Protein AF-A0A4Q6INS8-F1 (afdb_monomer_lite)

Radius of gyration: 12.55 Å; chains: 1; bounding box: 30×23×34 Å

pLDDT: mean 80.61, std 11.15, range [45.59, 93.19]

Foldseek 3Di:
DQLCVPAVQFPDWDWDDDVQKIWIWTQGPPRDIHGQKMWGHPPDQFWTQIFGQDPVVRDTHQDAFPVRHRIGHPRSSSVVRCVVPVVVVVD

Sequence (91 aa):
MRAKAAWPQLAGLRVRHRGQYAYVDGELAYGQSVKLMRLRYHGTASRWGFALHDPASDRYQDALLPTGSGSGTPEDALDTACHLHLTAFDS

Secondary structure (DSSP, 8-state):
--HHHH-TTEEEEEEEEETTEEEEEEEEGGG-EEEEEEEEE-S-TT-EEEEEEETTTTEEEE---TTS-SEE-HHHHHHHHHHHHHHHTT-

Structure (mmCIF, N/CA/C/O backbone):
data_AF-A0A4Q6INS8-F1
#
_entry.id   AF-A0A4Q6INS8-F1
#
loop_
_atom_site.group_PDB
_atom_site.id
_atom_site.type_symbol
_atom_site.label_atom_id
_atom_site.label_alt_id
_atom_site.label_comp_id
_atom_site.label_asym_id
_atom_site.label_entity_id
_atom_site.label_seq_id
_atom_site.pdbx_PDB_ins_code
_atom_site.Cartn_x
_atom_site.Cartn_y
_atom_site.Cartn_z
_atom_site.occupancy
_atom_site.B_iso_or_equiv
_atom_site.auth_seq_id
_atom_site.auth_comp_id
_atom_site.auth_asym_id
_atom_site.auth_atom_id
_atom_site.pdbx_PDB_model_num
ATOM 1 N N . MET A 1 1 ? 12.250 -5.799 7.369 1.00 47.91 1 MET A N 1
ATOM 2 C CA . MET A 1 1 ? 11.653 -6.385 8.597 1.00 47.91 1 MET A CA 1
ATOM 3 C C . MET A 1 1 ? 10.500 -7.275 8.123 1.00 47.91 1 MET A C 1
ATOM 5 O O . MET A 1 1 ? 9.998 -7.036 7.040 1.00 47.91 1 MET A O 1
ATOM 9 N N . ARG A 1 2 ? 10.094 -8.363 8.793 1.00 52.81 2 ARG A N 1
ATOM 10 C CA . ARG A 1 2 ? 8.902 -9.108 8.316 1.00 52.81 2 ARG A CA 1
ATOM 11 C C . ARG A 1 2 ? 7.654 -8.385 8.819 1.00 52.81 2 ARG A C 1
ATOM 13 O O . ARG A 1 2 ? 7.441 -8.374 10.027 1.00 52.81 2 ARG A O 1
ATOM 20 N N . ALA A 1 3 ? 6.834 -7.840 7.917 1.00 52.47 3 ALA A N 1
ATOM 21 C CA . ALA A 1 3 ? 5.652 -7.021 8.226 1.00 52.47 3 ALA A CA 1
ATOM 22 C C . ALA A 1 3 ? 4.748 -7.573 9.351 1.00 52.47 3 ALA A C 1
ATOM 24 O O . ALA A 1 3 ? 4.269 -6.813 10.184 1.00 52.47 3 ALA A O 1
ATOM 25 N N . LYS A 1 4 ? 4.573 -8.899 9.449 1.00 49.22 4 LYS A N 1
ATOM 26 C CA . LYS A 1 4 ? 3.755 -9.528 10.505 1.00 49.22 4 LYS A CA 1
ATOM 27 C C . LYS A 1 4 ? 4.328 -9.372 11.925 1.00 49.22 4 LYS A C 1
ATOM 29 O O . LYS A 1 4 ? 3.573 -9.382 12.885 1.00 49.22 4 LYS A O 1
ATOM 34 N N . ALA A 1 5 ? 5.649 -9.264 12.075 1.00 55.28 5 ALA A N 1
ATOM 35 C CA . ALA A 1 5 ? 6.297 -9.130 13.383 1.00 55.28 5 ALA A CA 1
ATOM 36 C C . ALA A 1 5 ? 6.341 -7.677 13.887 1.00 55.28 5 ALA A C 1
ATOM 38 O O . ALA A 1 5 ? 6.528 -7.463 15.079 1.00 55.28 5 ALA A O 1
ATOM 39 N N . ALA A 1 6 ? 6.189 -6.696 12.992 1.00 65.06 6 ALA A N 1
ATOM 40 C CA . ALA 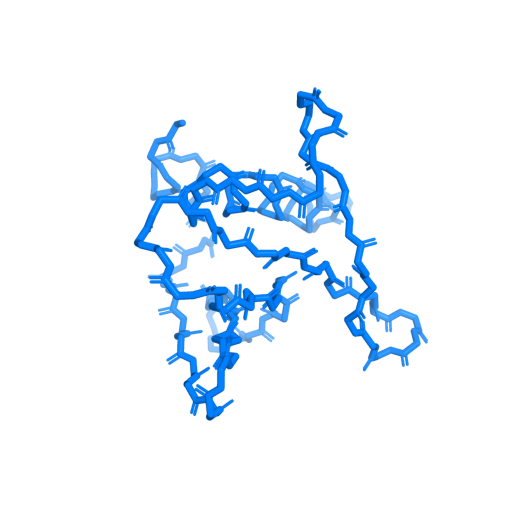A 1 6 ? 6.293 -5.277 13.325 1.00 65.06 6 ALA A CA 1
ATOM 41 C C . ALA A 1 6 ? 4.938 -4.621 13.652 1.00 65.06 6 ALA A C 1
ATOM 43 O O . ALA A 1 6 ? 4.923 -3.607 14.338 1.00 65.06 6 ALA A O 1
ATOM 44 N N . TRP A 1 7 ? 3.813 -5.196 13.199 1.00 71.94 7 TRP A N 1
ATOM 45 C CA . TRP A 1 7 ? 2.500 -4.536 13.241 1.00 71.94 7 TRP A CA 1
ATOM 46 C C . TRP A 1 7 ? 1.409 -5.447 13.832 1.00 71.94 7 TRP A C 1
ATOM 48 O O . TRP A 1 7 ? 0.686 -6.101 13.078 1.00 71.94 7 TRP A O 1
ATOM 58 N N . PRO A 1 8 ? 1.268 -5.527 15.170 1.00 71.81 8 PRO A N 1
ATOM 59 C CA . PRO A 1 8 ? 0.283 -6.399 15.821 1.00 71.81 8 PRO A CA 1
ATOM 60 C C . PRO A 1 8 ? -1.179 -6.059 15.482 1.00 71.81 8 PRO A C 1
ATOM 62 O O . PRO A 1 8 ? -2.040 -6.932 15.554 1.00 71.81 8 PRO A O 1
ATOM 65 N N . GLN A 1 9 ? -1.464 -4.819 15.079 1.00 75.44 9 GLN A N 1
ATOM 66 C CA . GLN A 1 9 ? -2.787 -4.368 14.637 1.00 75.44 9 GLN A CA 1
ATOM 67 C C . GLN A 1 9 ? -3.173 -4.863 13.233 1.00 75.44 9 GLN A C 1
ATOM 69 O O . GLN A 1 9 ? -4.349 -4.810 12.868 1.00 75.44 9 GLN A O 1
ATOM 74 N N . LEU A 1 10 ? -2.205 -5.339 12.442 1.00 80.94 10 LEU A N 1
ATOM 75 C CA . LEU A 1 10 ? -2.424 -5.821 11.084 1.00 80.94 10 LEU A CA 1
ATOM 76 C C . LEU A 1 10 ? -2.787 -7.314 11.115 1.00 80.94 10 LEU A C 1
ATOM 78 O O . LEU A 1 10 ? -1.923 -8.185 11.223 1.00 80.94 10 LEU A O 1
ATOM 82 N N . ALA A 1 11 ? -4.079 -7.613 10.998 1.00 83.25 11 ALA A N 1
ATOM 83 C CA . ALA A 1 11 ? -4.600 -8.978 10.953 1.00 83.25 11 ALA A CA 1
ATOM 84 C C . ALA A 1 11 ? -4.242 -9.697 9.640 1.00 83.25 11 ALA A C 1
ATOM 86 O O . ALA A 1 11 ? -4.075 -10.920 9.621 1.00 83.25 11 ALA A O 1
ATOM 87 N N . GLY A 1 12 ? -4.088 -8.944 8.549 1.00 84.19 12 GLY A N 1
ATOM 88 C CA . GLY A 1 12 ? -3.781 -9.490 7.234 1.00 84.19 12 GLY A CA 1
ATOM 89 C C . GLY A 1 12 ? -3.486 -8.423 6.185 1.00 84.19 12 GLY A C 1
ATOM 90 O O . GLY A 1 12 ? -3.565 -7.221 6.436 1.00 84.19 12 GLY A O 1
ATOM 91 N N . LEU A 1 13 ? -3.138 -8.884 4.986 1.00 87.00 13 LEU A N 1
ATOM 92 C CA . LEU A 1 13 ? -2.977 -8.045 3.804 1.00 87.00 13 LEU A CA 1
ATOM 93 C C . LEU A 1 13 ? -3.902 -8.557 2.712 1.00 87.00 13 LEU A C 1
ATOM 95 O O . LEU A 1 13 ? -3.883 -9.741 2.372 1.00 87.00 13 LEU A O 1
ATOM 99 N N . ARG A 1 14 ? -4.665 -7.643 2.121 1.00 89.31 14 ARG A N 1
ATOM 100 C CA . ARG A 1 14 ? -5.499 -7.911 0.958 1.00 89.31 14 ARG A CA 1
ATOM 101 C C . ARG A 1 14 ? -4.836 -7.318 -0.271 1.00 89.31 14 ARG A C 1
ATOM 103 O O . ARG A 1 14 ? -4.700 -6.103 -0.388 1.00 89.31 14 ARG A O 1
ATOM 110 N N . VAL A 1 15 ? -4.455 -8.183 -1.205 1.00 90.31 15 VAL A N 1
ATOM 111 C CA . VAL A 1 15 ? -3.839 -7.771 -2.470 1.00 90.31 15 VAL A CA 1
ATOM 112 C C . VAL A 1 15 ? -4.836 -7.949 -3.610 1.00 90.31 15 VAL A C 1
ATOM 114 O O . VAL A 1 15 ? -5.358 -9.040 -3.829 1.00 90.31 15 VAL A O 1
ATOM 117 N N . ARG A 1 16 ? -5.114 -6.870 -4.347 1.00 92.19 16 ARG A N 1
ATOM 118 C CA . ARG A 1 16 ? -6.006 -6.870 -5.515 1.00 92.19 16 ARG A CA 1
ATOM 119 C C . ARG A 1 16 ? -5.216 -6.562 -6.777 1.00 92.19 16 ARG A C 1
ATOM 121 O O . ARG A 1 16 ? -4.560 -5.529 -6.861 1.00 92.19 16 ARG A O 1
ATOM 128 N N . HIS A 1 17 ? -5.318 -7.423 -7.781 1.00 89.62 17 HIS A N 1
ATOM 129 C CA . HIS A 1 17 ? -4.603 -7.260 -9.046 1.00 89.62 17 HIS A CA 1
ATOM 130 C C . HIS A 1 17 ? -5.509 -6.638 -10.112 1.00 89.62 17 HIS A C 1
ATOM 132 O O . HIS A 1 17 ? -6.647 -7.066 -10.300 1.00 89.62 17 HIS A O 1
ATOM 138 N N . ARG A 1 18 ? -5.002 -5.633 -10.833 1.00 90.19 18 ARG A N 1
ATOM 139 C CA . ARG A 1 18 ? -5.680 -5.005 -11.975 1.00 90.19 18 ARG A CA 1
ATOM 140 C C . ARG A 1 18 ? -4.662 -4.639 -13.053 1.00 90.19 18 ARG A C 1
ATOM 142 O O . ARG A 1 18 ? -3.998 -3.605 -12.978 1.00 90.19 18 ARG A O 1
ATOM 149 N N . GLY A 1 19 ? -4.560 -5.483 -14.078 1.00 88.94 19 GLY A N 1
ATOM 150 C CA . GLY A 1 19 ? -3.571 -5.319 -15.145 1.00 88.94 19 GLY A CA 1
ATOM 151 C C . GLY A 1 19 ? -2.148 -5.314 -14.582 1.00 88.94 19 GLY A C 1
ATOM 152 O O . GLY A 1 19 ? -1.774 -6.216 -13.842 1.00 88.94 19 GLY A O 1
ATOM 153 N N . GLN A 1 20 ? -1.378 -4.268 -14.887 1.00 88.81 20 GLN A N 1
ATOM 154 C CA . GLN A 1 20 ? -0.007 -4.091 -14.384 1.00 88.81 20 GLN A CA 1
ATOM 155 C C . GLN A 1 20 ? 0.072 -3.615 -12.922 1.00 88.81 20 GLN A C 1
ATOM 157 O O . GLN A 1 20 ? 1.163 -3.320 -12.446 1.00 88.81 20 GLN A O 1
ATOM 162 N N . TYR A 1 21 ? -1.053 -3.479 -12.217 1.00 90.12 21 TYR A N 1
ATOM 163 C CA . TYR A 1 21 ? -1.086 -2.930 -10.863 1.00 90.12 21 TYR A CA 1
ATOM 164 C C . TYR A 1 21 ? -1.517 -3.967 -9.828 1.00 90.12 21 TYR A C 1
ATOM 166 O O . TYR A 1 21 ? -2.440 -4.747 -10.063 1.00 90.12 21 TYR A O 1
ATOM 174 N N . ALA A 1 22 ? -0.886 -3.915 -8.658 1.00 91.44 22 ALA A N 1
ATOM 175 C CA . ALA A 1 22 ? -1.309 -4.604 -7.446 1.00 91.44 22 ALA A CA 1
ATOM 176 C C . ALA A 1 22 ? -1.627 -3.560 -6.369 1.00 91.44 22 ALA A C 1
ATOM 178 O O . ALA A 1 22 ? -0.794 -2.725 -6.037 1.00 91.44 22 ALA A O 1
ATOM 179 N N . TYR A 1 23 ? -2.844 -3.585 -5.843 1.00 92.19 23 TYR A N 1
ATOM 180 C CA . TYR A 1 23 ? -3.307 -2.713 -4.768 1.00 92.19 23 TYR A CA 1
ATOM 181 C C . TYR A 1 23 ? -3.211 -3.482 -3.463 1.00 92.19 23 TYR A C 1
ATOM 183 O O . TYR A 1 23 ? -3.737 -4.591 -3.381 1.00 92.19 23 TYR A O 1
ATOM 191 N N . VAL A 1 24 ? -2.538 -2.908 -2.474 1.00 91.56 24 VAL A N 1
ATOM 192 C CA . VAL A 1 24 ? -2.321 -3.532 -1.173 1.00 91.56 24 VAL A CA 1
ATOM 193 C C . VAL A 1 24 ? -3.104 -2.748 -0.135 1.00 91.56 24 VAL A C 1
ATOM 195 O O . VAL A 1 24 ? -2.839 -1.566 0.102 1.00 91.56 24 VAL A O 1
ATOM 198 N N . ASP A 1 25 ? -4.053 -3.436 0.482 1.00 91.19 25 ASP A N 1
ATOM 199 C CA . ASP A 1 25 ? -4.862 -2.931 1.578 1.00 91.19 25 ASP A CA 1
ATOM 200 C C . ASP A 1 25 ? -4.481 -3.705 2.855 1.00 91.19 25 ASP A C 1
ATOM 202 O O . ASP A 1 25 ? -4.303 -4.926 2.827 1.00 91.19 25 ASP A O 1
ATOM 206 N N . GLY A 1 26 ? -4.323 -2.998 3.971 1.00 89.19 26 GLY A N 1
ATOM 207 C CA . GLY A 1 26 ? -4.098 -3.586 5.286 1.00 89.19 26 GLY A CA 1
ATOM 208 C C . GLY A 1 26 ? -5.418 -3.920 5.960 1.00 89.19 26 GLY A C 1
ATOM 209 O O . GLY A 1 26 ? -6.292 -3.062 6.055 1.00 89.19 26 GLY A O 1
ATOM 210 N N . GLU A 1 27 ? -5.573 -5.154 6.425 1.00 89.06 27 GLU A N 1
ATOM 211 C CA . GLU A 1 27 ? -6.730 -5.571 7.216 1.00 89.06 27 GLU A CA 1
ATOM 212 C C . GLU A 1 27 ? -6.410 -5.379 8.701 1.00 89.06 27 GLU A C 1
ATOM 214 O O . GLU A 1 27 ? -5.465 -5.972 9.223 1.00 89.06 27 GLU A O 1
ATOM 219 N N . LEU A 1 28 ? -7.186 -4.530 9.370 1.00 84.38 28 LEU A N 1
ATOM 220 C CA . LEU A 1 28 ? -7.096 -4.262 10.801 1.00 84.38 28 LEU A CA 1
ATOM 221 C C . LEU A 1 28 ? -8.091 -5.133 11.580 1.00 84.38 28 LEU A C 1
ATOM 223 O O . LEU A 1 28 ? -8.962 -5.804 11.012 1.00 84.38 28 LEU A O 1
ATOM 227 N N . ALA A 1 29 ? -7.987 -5.095 12.909 1.00 79.12 29 ALA A N 1
ATOM 228 C CA . ALA A 1 29 ? -8.996 -5.677 13.785 1.00 79.12 29 ALA A CA 1
ATOM 229 C C . ALA A 1 29 ? -10.406 -5.130 13.468 1.00 79.12 29 ALA A C 1
ATOM 231 O O . ALA A 1 29 ? -10.573 -4.016 12.971 1.00 79.12 29 ALA A O 1
ATOM 232 N N . TYR A 1 30 ? -11.433 -5.929 13.771 1.00 74.44 30 TYR A N 1
ATOM 233 C CA . TYR A 1 30 ? -12.848 -5.571 13.579 1.00 74.44 30 TYR A CA 1
ATOM 234 C C . TYR A 1 30 ? -13.284 -5.365 12.116 1.00 74.44 30 TYR A C 1
ATOM 236 O O . TYR A 1 30 ? -14.311 -4.744 11.854 1.00 74.44 30 TYR A O 1
ATOM 244 N N . GLY A 1 31 ? -12.536 -5.916 11.154 1.00 73.62 31 GLY A N 1
ATOM 245 C CA . GLY A 1 31 ? -12.927 -5.934 9.740 1.00 73.62 31 GLY A CA 1
ATOM 246 C C . GLY A 1 31 ? -12.709 -4.612 9.003 1.00 73.62 31 GLY A C 1
ATOM 247 O O . GLY A 1 31 ? -13.182 -4.459 7.877 1.00 73.62 31 GLY A O 1
ATOM 248 N N . GLN A 1 32 ? -11.993 -3.663 9.609 1.00 83.94 32 GLN A N 1
ATOM 249 C CA . GLN A 1 32 ? -11.594 -2.431 8.938 1.00 83.94 32 GLN A CA 1
ATOM 250 C C . GLN A 1 32 ? -10.455 -2.704 7.952 1.00 83.94 32 GLN A C 1
ATOM 252 O O . GLN A 1 32 ? -9.542 -3.478 8.233 1.00 83.94 32 GLN A O 1
ATOM 257 N N . SER A 1 33 ? -10.496 -2.051 6.791 1.00 86.25 33 SER A N 1
ATOM 258 C CA . SER A 1 33 ? -9.428 -2.124 5.792 1.00 86.25 33 SER A CA 1
ATOM 259 C C . SER A 1 33 ? -8.900 -0.735 5.473 1.00 86.25 33 SER A C 1
ATOM 261 O O . SER A 1 33 ? -9.684 0.149 5.122 1.00 86.25 33 SER A O 1
ATOM 263 N N . VAL A 1 34 ? -7.584 -0.565 5.531 1.00 87.75 34 VAL A N 1
ATOM 264 C CA . VAL A 1 34 ? -6.894 0.681 5.183 1.00 87.75 34 VAL A CA 1
ATOM 265 C C . VAL A 1 34 ? -6.145 0.506 3.868 1.00 87.75 34 VAL A C 1
ATOM 267 O O . VAL A 1 34 ? -5.452 -0.488 3.666 1.00 87.75 34 VAL A O 1
ATOM 270 N N . LYS A 1 35 ? -6.286 1.456 2.943 1.00 91.12 35 LYS A N 1
ATOM 271 C CA . LYS A 1 35 ? -5.500 1.458 1.702 1.00 91.12 35 LYS A CA 1
ATOM 272 C C . LYS A 1 35 ? -4.064 1.840 2.062 1.00 91.12 35 LYS A C 1
ATOM 274 O O . LYS A 1 35 ? -3.862 2.875 2.685 1.00 91.12 35 LYS A O 1
ATOM 279 N N . LEU A 1 36 ? -3.087 1.013 1.691 1.00 90.00 36 LEU A N 1
ATOM 280 C CA . LEU A 1 36 ? -1.678 1.258 2.026 1.00 90.00 36 LEU A CA 1
ATOM 281 C C . LEU A 1 36 ? -0.908 1.757 0.807 1.00 90.00 36 LEU A C 1
ATOM 283 O O . LEU A 1 36 ? -0.344 2.847 0.804 1.00 90.00 36 LEU A O 1
ATOM 287 N N . MET A 1 37 ? -0.880 0.958 -0.261 1.00 91.69 37 MET A N 1
ATOM 288 C CA . MET A 1 37 ? -0.096 1.297 -1.445 1.00 91.69 37 MET A CA 1
ATOM 289 C C . MET A 1 37 ? -0.634 0.649 -2.716 1.00 91.69 37 MET A C 1
ATOM 291 O O . MET A 1 37 ? -1.454 -0.270 -2.696 1.00 91.69 37 MET A O 1
ATOM 295 N N . ARG A 1 38 ? -0.092 1.099 -3.842 1.00 93.19 38 ARG A N 1
ATOM 296 C CA . ARG A 1 38 ? -0.225 0.470 -5.147 1.00 93.19 38 ARG A CA 1
ATOM 297 C C . ARG A 1 38 ? 1.162 0.179 -5.699 1.00 93.19 38 ARG A C 1
ATOM 299 O O . ARG A 1 38 ? 1.965 1.087 -5.883 1.00 93.19 38 ARG A O 1
ATOM 306 N N . LEU A 1 39 ? 1.394 -1.077 -6.041 1.00 90.69 39 LEU A N 1
ATOM 307 C CA . LEU A 1 39 ? 2.552 -1.543 -6.783 1.00 90.69 39 LEU A CA 1
ATOM 308 C C . LEU A 1 39 ? 2.242 -1.542 -8.283 1.00 90.69 39 LEU A C 1
ATOM 310 O O . LEU A 1 39 ? 1.135 -1.879 -8.709 1.00 90.69 39 LEU A O 1
ATOM 314 N N . ARG A 1 40 ? 3.234 -1.188 -9.093 1.00 89.69 40 ARG A N 1
ATOM 315 C CA . ARG A 1 40 ? 3.216 -1.254 -10.552 1.00 89.69 40 ARG A CA 1
ATOM 316 C C . ARG A 1 40 ? 4.274 -2.246 -11.011 1.00 89.69 40 ARG A C 1
ATOM 318 O O . ARG A 1 40 ? 5.460 -2.063 -10.748 1.00 89.69 40 ARG A O 1
ATOM 325 N N . TYR A 1 41 ? 3.843 -3.277 -11.720 1.00 83.81 41 TYR A N 1
ATOM 326 C CA . TYR A 1 41 ? 4.721 -4.249 -12.345 1.00 83.81 41 TYR A CA 1
ATOM 327 C C . TYR A 1 41 ? 5.348 -3.654 -13.609 1.00 83.81 41 TYR A C 1
ATOM 329 O O . TYR A 1 41 ? 4.634 -3.260 -14.529 1.00 83.81 41 TYR A O 1
ATOM 337 N N . HIS A 1 42 ? 6.681 -3.601 -13.662 1.00 79.50 42 HIS A N 1
ATOM 338 C CA . HIS A 1 42 ? 7.432 -3.085 -14.816 1.00 79.50 42 HIS A CA 1
ATOM 339 C C . HIS A 1 42 ? 8.034 -4.189 -15.705 1.00 79.50 42 HIS A C 1
ATOM 341 O O . HIS A 1 42 ? 8.827 -3.884 -16.589 1.00 79.50 42 HIS A O 1
ATOM 347 N N . GLY A 1 43 ? 7.674 -5.461 -15.493 1.00 71.81 43 GLY A N 1
ATOM 348 C CA . GLY A 1 43 ? 8.200 -6.593 -16.273 1.00 71.81 43 GLY A CA 1
ATOM 349 C C . GLY A 1 43 ? 9.316 -7.387 -15.587 1.00 71.81 43 GLY A C 1
ATOM 350 O O . GLY A 1 43 ? 9.724 -8.423 -16.103 1.00 71.81 43 GLY A O 1
ATOM 351 N N . THR A 1 44 ? 9.767 -6.964 -14.401 1.00 72.12 44 THR A N 1
ATOM 352 C CA . THR A 1 44 ? 10.773 -7.686 -13.606 1.00 72.12 44 THR A CA 1
ATOM 353 C C . THR A 1 44 ? 10.248 -7.944 -12.200 1.00 72.12 44 THR A C 1
ATOM 355 O O . THR A 1 44 ? 9.688 -7.051 -11.571 1.00 72.12 44 THR A O 1
ATOM 358 N N . ALA A 1 45 ? 10.454 -9.157 -11.678 1.00 69.38 45 ALA A N 1
ATOM 359 C CA . ALA A 1 45 ? 9.976 -9.549 -10.349 1.00 69.38 45 ALA A CA 1
ATOM 360 C C . ALA A 1 45 ? 10.598 -8.733 -9.197 1.00 69.38 45 ALA A C 1
ATOM 362 O O . ALA A 1 45 ? 9.978 -8.604 -8.147 1.00 69.38 45 ALA A O 1
ATOM 363 N N . SER A 1 46 ? 11.792 -8.163 -9.394 1.00 67.69 46 SER A N 1
ATOM 364 C CA . SER A 1 46 ? 12.562 -7.452 -8.363 1.00 67.69 46 SER A CA 1
ATOM 365 C C . SER A 1 46 ? 12.387 -5.932 -8.354 1.00 67.69 46 SER A C 1
ATOM 367 O O . SER A 1 46 ? 12.916 -5.273 -7.462 1.00 67.69 46 SER A O 1
ATOM 369 N N . ARG A 1 47 ? 11.690 -5.351 -9.340 1.00 74.06 47 ARG A N 1
ATOM 370 C CA . ARG A 1 47 ? 11.591 -3.894 -9.479 1.00 74.06 47 ARG A CA 1
ATOM 371 C C . ARG A 1 47 ? 10.165 -3.471 -9.790 1.00 74.06 47 ARG A C 1
ATOM 373 O O . ARG A 1 47 ? 9.720 -3.496 -10.937 1.00 74.06 47 ARG A O 1
ATOM 380 N N . TRP A 1 48 ? 9.470 -3.062 -8.740 1.00 80.06 48 TRP A N 1
ATOM 381 C CA . TRP A 1 48 ? 8.103 -2.570 -8.803 1.00 80.06 48 TRP A CA 1
ATOM 382 C C . TRP A 1 48 ? 8.105 -1.075 -8.531 1.00 80.06 48 TRP A C 1
ATOM 384 O O . TRP A 1 48 ? 8.761 -0.623 -7.595 1.00 80.06 48 TRP A O 1
ATOM 3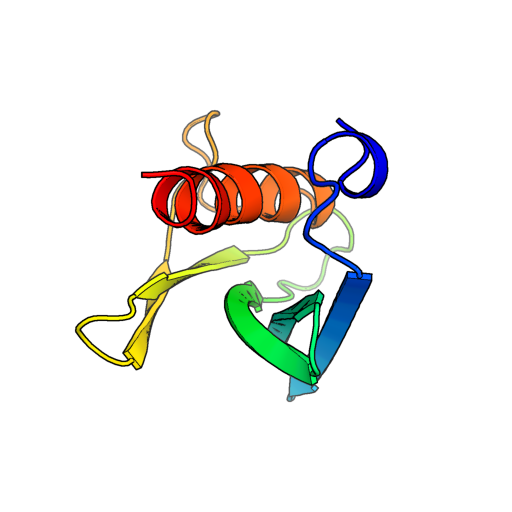94 N N . GLY A 1 49 ? 7.394 -0.308 -9.354 1.00 84.38 49 GLY A N 1
ATOM 395 C CA . GLY A 1 49 ? 7.082 1.080 -9.032 1.00 84.38 49 GLY A CA 1
ATOM 396 C C . GLY A 1 49 ? 6.074 1.086 -7.894 1.00 84.38 49 GLY A C 1
ATOM 397 O O . GLY A 1 49 ? 5.231 0.189 -7.830 1.00 84.38 49 GLY A O 1
ATOM 398 N N . PHE A 1 50 ? 6.145 2.053 -6.991 1.00 87.00 50 PHE A N 1
ATOM 399 C CA . PHE A 1 50 ? 5.248 2.070 -5.845 1.00 87.00 50 PHE A CA 1
ATOM 400 C C . PHE A 1 50 ? 4.669 3.461 -5.606 1.00 87.00 50 PHE A C 1
ATOM 402 O O . PHE A 1 50 ? 5.303 4.485 -5.854 1.00 87.00 50 PHE A O 1
ATOM 409 N N . ALA A 1 51 ? 3.426 3.466 -5.150 1.00 90.38 51 ALA A N 1
ATOM 410 C CA . ALA A 1 51 ? 2.675 4.663 -4.846 1.00 90.38 51 ALA A CA 1
ATOM 411 C C . ALA A 1 51 ? 1.952 4.475 -3.516 1.00 90.38 51 ALA A C 1
ATOM 413 O O . ALA A 1 51 ? 1.287 3.457 -3.325 1.00 90.38 51 ALA A O 1
ATOM 414 N N . LEU A 1 52 ? 2.071 5.440 -2.615 1.00 89.81 52 LEU A N 1
ATOM 415 C CA . LEU A 1 52 ? 1.386 5.441 -1.325 1.00 89.81 52 LEU A CA 1
ATOM 416 C C . LEU A 1 52 ? -0.030 5.978 -1.481 1.00 89.81 52 LEU A C 1
ATOM 418 O O . LEU A 1 52 ? -0.296 6.804 -2.356 1.00 89.81 52 LEU A O 1
ATOM 422 N N . HIS A 1 53 ? -0.950 5.487 -0.658 1.00 90.62 53 HIS A N 1
ATOM 423 C CA . HIS A 1 53 ? -2.287 6.063 -0.602 1.00 90.62 53 HIS A CA 1
ATOM 424 C C . HIS A 1 53 ? -2.246 7.404 0.139 1.00 90.62 53 HIS A C 1
ATOM 426 O O . HIS A 1 53 ? -1.604 7.529 1.172 1.00 90.62 53 HIS A O 1
ATOM 432 N N . ASP A 1 54 ? -2.930 8.410 -0.390 1.00 88.19 54 ASP A N 1
ATOM 433 C CA . ASP A 1 54 ? -3.192 9.668 0.297 1.00 88.19 54 ASP A CA 1
ATOM 434 C C . ASP A 1 54 ? -4.661 9.689 0.753 1.00 88.19 54 ASP A C 1
ATOM 436 O O . ASP A 1 54 ? -5.558 9.819 -0.092 1.00 88.19 54 ASP A O 1
ATOM 440 N N . PRO A 1 55 ? -4.927 9.586 2.069 1.00 84.06 55 PRO A N 1
ATOM 441 C CA . PRO A 1 55 ? -6.278 9.637 2.614 1.00 84.06 55 PRO A CA 1
ATOM 442 C C . PRO A 1 55 ? -7.022 10.944 2.327 1.00 84.06 55 PRO A C 1
ATOM 444 O O . PRO A 1 55 ? -8.247 10.921 2.243 1.00 84.06 55 PRO A O 1
ATOM 447 N N . ALA A 1 56 ? -6.317 12.069 2.155 1.00 86.19 56 ALA A N 1
ATOM 448 C CA . ALA A 1 56 ? -6.946 13.370 1.934 1.00 86.19 56 ALA A CA 1
ATOM 449 C C . ALA A 1 56 ? -7.521 13.508 0.517 1.00 86.19 56 ALA A C 1
ATOM 451 O O . ALA A 1 56 ? -8.576 14.113 0.331 1.00 86.19 56 ALA A 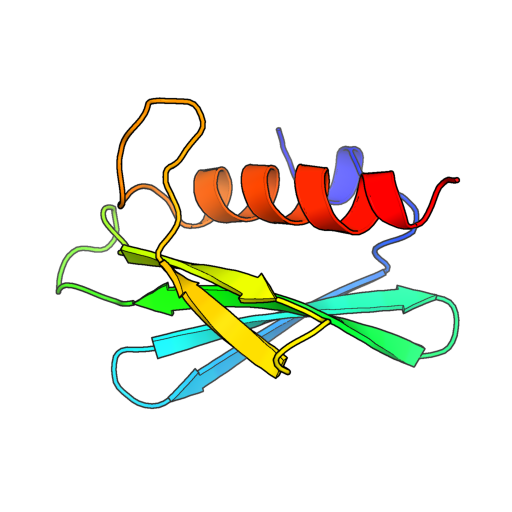O 1
ATOM 452 N N . SER A 1 57 ? -6.847 12.940 -0.488 1.00 88.75 57 SER A N 1
ATOM 453 C CA . SER A 1 57 ? -7.279 13.004 -1.893 1.00 88.75 57 SER A CA 1
ATOM 454 C C . SER A 1 57 ? -7.882 11.701 -2.435 1.00 88.75 57 SER A C 1
ATOM 456 O O . SER A 1 57 ? -8.347 11.678 -3.575 1.00 88.75 57 SER A O 1
ATOM 458 N N . ASP A 1 58 ? -7.868 10.627 -1.640 1.00 87.69 58 ASP A N 1
ATOM 459 C CA . ASP A 1 58 ? -8.201 9.244 -2.012 1.00 87.69 58 ASP A CA 1
ATOM 460 C C . ASP A 1 58 ? -7.469 8.742 -3.274 1.00 87.69 58 ASP A C 1
ATOM 462 O O . ASP A 1 58 ? -8.005 7.990 -4.095 1.00 87.69 58 ASP A O 1
ATOM 466 N N . ARG A 1 59 ? -6.216 9.172 -3.458 1.00 89.00 59 ARG A N 1
ATOM 467 C CA . ARG A 1 59 ? -5.384 8.828 -4.623 1.00 89.00 59 ARG A CA 1
ATOM 468 C C . ARG A 1 59 ? -4.129 8.078 -4.213 1.00 89.00 59 ARG A C 1
ATOM 470 O O . ARG A 1 59 ? -3.686 8.152 -3.078 1.00 89.00 59 ARG A O 1
ATOM 477 N N . TYR A 1 60 ? -3.544 7.362 -5.169 1.00 90.00 60 TYR A N 1
ATOM 478 C CA . TYR A 1 60 ? -2.213 6.779 -5.012 1.00 90.00 60 TYR A CA 1
ATOM 479 C C . TYR A 1 60 ? -1.181 7.721 -5.623 1.00 90.00 60 TYR A C 1
ATOM 481 O O . TYR A 1 60 ? -1.238 7.978 -6.829 1.00 90.00 60 TYR A O 1
ATOM 489 N N . GLN A 1 61 ? -0.265 8.217 -4.798 1.00 89.00 61 GLN A N 1
ATOM 490 C CA . GLN A 1 61 ? 0.805 9.126 -5.191 1.00 89.00 61 GLN A CA 1
ATOM 491 C C . GLN A 1 61 ? 2.127 8.370 -5.247 1.00 89.00 61 GLN A C 1
ATOM 493 O O . GLN A 1 61 ? 2.464 7.650 -4.308 1.00 89.00 61 GLN A O 1
ATOM 498 N N . ASP A 1 62 ? 2.855 8.504 -6.354 1.00 86.19 62 ASP A N 1
ATOM 499 C CA . ASP A 1 62 ? 4.160 7.863 -6.507 1.00 86.19 62 ASP A CA 1
ATOM 500 C C . ASP A 1 62 ? 5.099 8.337 -5.389 1.00 86.19 62 ASP A C 1
ATOM 502 O O . ASP A 1 62 ? 5.149 9.523 -5.062 1.00 86.19 62 ASP A O 1
ATOM 506 N N . ALA A 1 63 ? 5.816 7.396 -4.783 1.00 82.12 63 ALA A N 1
ATOM 507 C CA . ALA A 1 63 ? 6.642 7.655 -3.612 1.00 82.12 63 ALA A CA 1
ATOM 508 C C . ALA A 1 63 ? 8.067 7.122 -3.813 1.00 82.12 63 ALA A C 1
ATOM 510 O O . ALA A 1 63 ? 8.354 6.402 -4.771 1.00 82.12 63 ALA A O 1
ATOM 511 N N . LEU A 1 64 ? 8.978 7.517 -2.918 1.00 81.38 64 LEU A N 1
ATOM 512 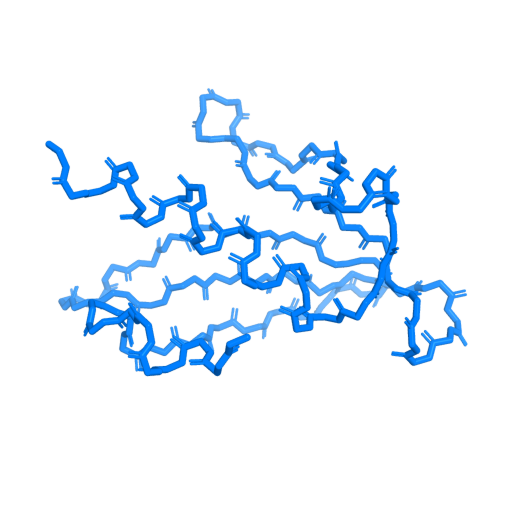C CA . LEU A 1 64 ? 10.379 7.084 -2.910 1.00 81.38 64 LEU A CA 1
ATOM 513 C C . LEU A 1 64 ? 10.658 6.224 -1.683 1.00 81.38 64 LEU A C 1
ATOM 515 O O . LEU A 1 64 ? 10.207 6.542 -0.582 1.00 81.38 64 LEU A O 1
ATOM 519 N N . LEU A 1 65 ? 11.335 5.095 -1.886 1.00 79.88 65 LEU A N 1
ATOM 520 C CA . LEU A 1 65 ? 11.764 4.228 -0.796 1.00 79.88 65 LEU A CA 1
ATOM 521 C C . LEU A 1 65 ? 12.703 5.022 0.123 1.00 79.88 65 LEU A C 1
ATOM 523 O O . LEU A 1 65 ? 13.287 6.011 -0.326 1.00 79.88 65 LEU A O 1
ATOM 527 N N . PRO A 1 66 ? 12.953 4.571 1.363 1.00 75.75 66 PRO A N 1
ATOM 528 C CA . PRO A 1 66 ? 13.941 5.198 2.246 1.00 75.75 66 PRO A CA 1
ATOM 529 C C . PRO A 1 66 ? 15.336 5.337 1.612 1.00 75.75 66 PRO A C 1
ATOM 531 O O . PRO A 1 66 ? 16.112 6.211 1.980 1.00 75.75 66 PRO A O 1
ATOM 534 N N . THR A 1 67 ? 15.645 4.503 0.616 1.00 77.69 67 THR A N 1
ATOM 535 C CA . THR A 1 67 ? 16.867 4.561 -0.200 1.00 77.69 67 THR A CA 1
ATOM 536 C C . THR A 1 67 ? 16.875 5.681 -1.252 1.00 77.69 67 THR A C 1
ATOM 538 O O . THR A 1 67 ? 17.858 5.835 -1.971 1.00 77.69 67 THR A O 1
ATOM 541 N N . GLY A 1 68 ? 15.779 6.429 -1.405 1.00 81.50 68 GLY A N 1
ATOM 542 C CA . GLY A 1 68 ? 15.564 7.435 -2.448 1.00 81.50 68 GLY A CA 1
ATOM 543 C C . GLY A 1 68 ? 15.094 6.874 -3.797 1.00 81.50 68 GLY A C 1
ATOM 544 O O . GLY A 1 68 ? 14.879 7.639 -4.733 1.00 81.50 68 GLY A O 1
ATOM 545 N N . SER A 1 69 ? 14.919 5.554 -3.935 1.00 80.88 69 SER A N 1
ATOM 546 C CA . SER A 1 69 ? 14.475 4.937 -5.196 1.00 80.88 69 SER A CA 1
ATOM 547 C C . SER A 1 69 ? 12.953 4.909 -5.340 1.00 80.88 69 SER A C 1
ATOM 549 O O . SER A 1 69 ? 12.262 4.417 -4.458 1.00 80.88 69 SER A O 1
ATOM 551 N N . GLY A 1 70 ? 12.421 5.308 -6.501 1.00 79.00 70 GLY A N 1
ATOM 552 C CA . GLY A 1 70 ? 10.987 5.177 -6.838 1.00 79.00 70 GLY A CA 1
ATOM 553 C C . GLY A 1 70 ? 10.531 3.752 -7.186 1.00 79.00 70 GLY A C 1
ATOM 554 O O . GLY A 1 70 ? 9.422 3.535 -7.669 1.00 79.00 70 GLY A O 1
ATOM 555 N N . SER A 1 71 ? 11.410 2.767 -7.001 1.00 81.88 71 SER A N 1
ATOM 556 C CA . SER A 1 71 ? 11.133 1.365 -7.286 1.00 81.88 71 SER A CA 1
ATOM 557 C C . SER A 1 71 ? 11.991 0.451 -6.424 1.00 81.88 71 SER A C 1
ATOM 559 O O . SER A 1 71 ? 13.172 0.750 -6.240 1.00 81.88 71 SER A O 1
ATOM 561 N N . GLY A 1 72 ? 11.458 -0.695 -6.020 1.00 83.75 72 GLY A N 1
ATOM 562 C CA . GLY A 1 72 ? 12.230 -1.727 -5.330 1.00 83.75 72 GLY A CA 1
ATOM 563 C C . GLY A 1 72 ? 11.447 -3.018 -5.176 1.00 83.75 72 GLY A C 1
ATOM 564 O O . GLY A 1 72 ? 10.591 -3.332 -6.013 1.00 83.75 72 GLY A O 1
ATOM 565 N N . THR A 1 73 ? 11.765 -3.763 -4.122 1.00 84.38 73 THR A N 1
ATOM 566 C CA . THR A 1 73 ? 11.051 -4.997 -3.805 1.00 84.38 73 THR A CA 1
ATOM 567 C C . THR A 1 73 ? 9.660 -4.677 -3.241 1.00 84.38 73 THR A C 1
ATOM 569 O O . THR A 1 73 ? 9.475 -3.632 -2.604 1.00 84.38 73 THR A O 1
ATOM 572 N N . PRO A 1 74 ? 8.655 -5.539 -3.471 1.00 81.44 74 PRO A N 1
ATOM 573 C CA . PRO A 1 74 ? 7.353 -5.414 -2.819 1.00 81.44 74 PRO A CA 1
ATOM 574 C C . PRO A 1 74 ? 7.454 -5.333 -1.289 1.00 81.44 74 PRO A C 1
ATOM 576 O O . PRO A 1 74 ? 6.670 -4.629 -0.660 1.00 81.44 74 PRO A O 1
ATOM 579 N N . GLU A 1 75 ? 8.424 -6.030 -0.700 1.00 83.56 75 GLU A N 1
ATOM 580 C CA . GLU A 1 75 ? 8.684 -6.060 0.735 1.00 83.56 75 GLU A CA 1
ATOM 581 C C . GLU A 1 75 ? 9.168 -4.705 1.265 1.00 83.56 75 GLU A C 1
ATOM 583 O O . GLU A 1 75 ? 8.631 -4.223 2.260 1.00 83.56 75 GLU A O 1
ATOM 588 N N . ASP A 1 76 ? 10.115 -4.052 0.584 1.00 83.62 76 ASP A N 1
ATOM 589 C CA . ASP A 1 76 ? 10.600 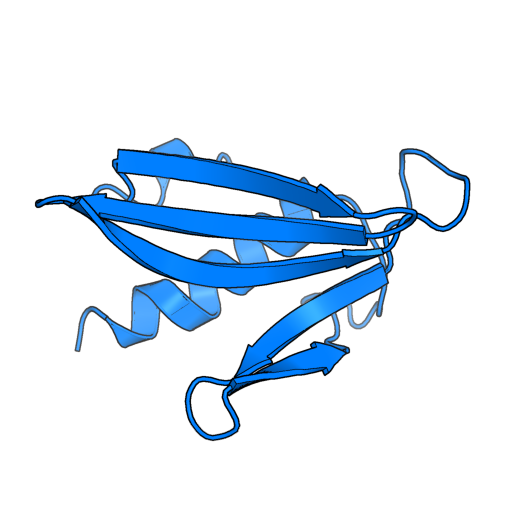-2.721 0.984 1.00 83.62 76 ASP A CA 1
ATOM 590 C C . ASP A 1 76 ? 9.491 -1.664 0.875 1.00 83.62 76 ASP A C 1
ATOM 592 O O . ASP A 1 76 ? 9.354 -0.784 1.732 1.00 83.62 76 ASP A O 1
ATOM 596 N N . ALA A 1 77 ? 8.670 -1.760 -0.176 1.00 84.50 77 ALA A N 1
ATOM 597 C CA . ALA A 1 77 ? 7.509 -0.894 -0.349 1.00 84.50 77 ALA A CA 1
ATOM 598 C C . ALA A 1 77 ? 6.478 -1.117 0.773 1.00 84.50 77 ALA A C 1
ATOM 600 O O . ALA A 1 77 ? 5.947 -0.147 1.317 1.00 84.50 77 ALA A O 1
ATOM 601 N N . LEU A 1 78 ? 6.248 -2.378 1.164 1.00 83.69 78 LEU A N 1
ATOM 602 C CA . LEU A 1 78 ? 5.382 -2.756 2.282 1.00 83.69 78 LEU A CA 1
ATOM 603 C C . LEU A 1 78 ? 5.851 -2.198 3.616 1.00 83.69 78 LEU A C 1
ATOM 605 O O . LEU A 1 78 ? 5.057 -1.562 4.308 1.00 83.69 78 LEU A O 1
ATOM 609 N N . ASP A 1 79 ? 7.124 -2.386 3.949 1.00 84.12 79 ASP A N 1
ATOM 610 C CA . ASP A 1 79 ? 7.699 -1.849 5.180 1.00 84.12 79 ASP A CA 1
ATOM 611 C C . ASP A 1 79 ? 7.552 -0.317 5.229 1.00 84.12 79 ASP A C 1
ATOM 613 O O . ASP A 1 79 ? 7.155 0.234 6.258 1.00 84.12 79 ASP A O 1
ATOM 617 N N . THR A 1 80 ? 7.762 0.365 4.097 1.00 84.38 80 THR A N 1
ATOM 618 C CA . THR A 1 80 ? 7.616 1.826 3.986 1.00 84.38 80 THR A CA 1
ATOM 619 C C . THR A 1 80 ? 6.170 2.287 4.198 1.00 84.38 80 THR A C 1
ATOM 621 O O . THR A 1 80 ? 5.921 3.195 4.992 1.00 84.38 80 THR A O 1
ATOM 624 N N . ALA A 1 81 ? 5.198 1.668 3.519 1.00 84.94 81 ALA A N 1
ATOM 625 C CA . ALA A 1 81 ? 3.797 2.077 3.638 1.00 84.94 81 ALA A CA 1
ATOM 626 C C . ALA A 1 81 ? 3.222 1.760 5.019 1.00 84.94 81 ALA A C 1
ATOM 628 O O . ALA A 1 81 ? 2.510 2.584 5.587 1.00 84.94 81 ALA A O 1
ATOM 629 N N . CYS A 1 82 ? 3.543 0.589 5.578 1.00 82.69 82 CYS A N 1
ATOM 630 C CA . CYS A 1 82 ? 3.112 0.242 6.926 1.00 82.69 82 CYS A CA 1
ATOM 631 C C . CYS A 1 82 ? 3.690 1.219 7.951 1.00 82.69 82 CYS A C 1
ATOM 633 O O . CYS A 1 82 ? 2.949 1.675 8.813 1.00 82.69 82 CYS A O 1
ATOM 635 N N . HIS A 1 83 ? 4.966 1.602 7.829 1.00 82.38 83 HIS A N 1
ATOM 636 C CA . HIS A 1 83 ? 5.552 2.604 8.714 1.00 82.38 83 HIS A CA 1
ATOM 637 C C . HIS A 1 83 ? 4.799 3.937 8.642 1.00 82.38 83 HIS A C 1
ATOM 639 O O . HIS A 1 83 ? 4.447 4.475 9.680 1.00 82.38 83 HIS A O 1
ATOM 645 N N . LEU A 1 84 ? 4.487 4.451 7.452 1.00 81.31 84 LEU A N 1
ATOM 646 C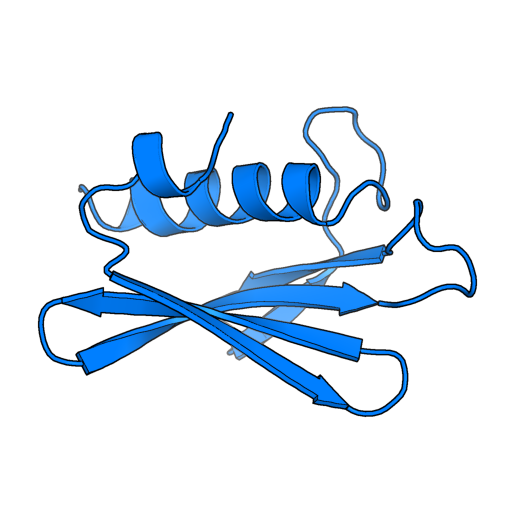 CA . LEU A 1 84 ? 3.804 5.743 7.310 1.00 81.31 84 LEU A CA 1
ATOM 647 C C . LEU A 1 84 ? 2.340 5.711 7.755 1.00 81.31 84 LEU A C 1
ATOM 649 O O . LEU A 1 84 ? 1.881 6.621 8.439 1.00 81.31 84 LEU A O 1
ATOM 653 N N . HIS A 1 85 ? 1.600 4.672 7.375 1.00 78.06 85 HIS A N 1
ATOM 654 C CA . HIS A 1 85 ? 0.171 4.605 7.657 1.00 78.06 85 HIS A CA 1
ATOM 655 C C . HIS A 1 85 ? -0.122 4.122 9.072 1.00 78.06 85 HIS A C 1
ATOM 657 O O . HIS A 1 85 ? -1.004 4.674 9.715 1.00 78.06 85 HIS A O 1
ATOM 663 N N . LEU A 1 86 ? 0.592 3.111 9.575 1.00 75.00 86 LEU A N 1
ATOM 664 C CA . LEU A 1 86 ? 0.266 2.497 10.865 1.00 75.00 86 LEU A CA 1
ATOM 665 C C . LEU A 1 86 ? 0.855 3.250 12.058 1.00 75.00 86 LEU A C 1
ATOM 667 O O . LEU A 1 86 ? 0.261 3.180 13.127 1.00 75.00 86 LEU A O 1
ATOM 671 N N . THR A 1 87 ? 1.945 4.009 11.890 1.00 70.31 87 THR A N 1
ATOM 672 C CA . THR A 1 87 ? 2.392 4.943 12.944 1.00 70.31 87 THR A CA 1
ATOM 673 C C . THR A 1 87 ? 1.422 6.109 13.113 1.00 70.31 87 THR A C 1
ATOM 675 O O . THR A 1 87 ? 1.230 6.580 14.227 1.00 70.31 87 THR A O 1
ATOM 678 N N . ALA A 1 88 ? 0.740 6.528 12.042 1.00 63.38 88 ALA A N 1
ATOM 679 C CA . ALA A 1 88 ? -0.290 7.561 12.113 1.00 63.38 88 ALA A CA 1
ATOM 680 C C . ALA A 1 88 ? -1.567 7.105 12.848 1.00 63.38 88 ALA A C 1
ATOM 682 O O . ALA A 1 88 ? -2.314 7.949 13.329 1.00 63.38 88 ALA A O 1
ATOM 683 N N . PHE A 1 89 ? -1.822 5.793 12.946 1.00 57.59 89 PHE A N 1
ATOM 684 C CA . PHE A 1 89 ? -2.967 5.236 13.681 1.00 57.59 89 PHE A CA 1
ATOM 685 C C . PHE A 1 89 ? -2.697 5.015 15.182 1.00 57.59 89 PHE A C 1
ATOM 687 O O . PHE A 1 89 ? -3.634 4.681 15.901 1.00 57.59 89 PHE A O 1
ATOM 694 N N . ASP A 1 90 ? -1.454 5.178 15.649 1.00 53.84 90 ASP A N 1
ATOM 695 C CA . ASP A 1 90 ? -1.045 4.972 17.053 1.00 53.84 90 ASP A CA 1
ATOM 696 C C . ASP A 1 90 ? -0.984 6.286 17.868 1.00 53.84 90 ASP A C 1
ATOM 698 O O . ASP A 1 90 ? -0.387 6.322 18.942 1.00 53.84 90 ASP A O 1
ATOM 702 N N . SER A 1 91 ? -1.563 7.385 17.360 1.00 45.59 91 SER A N 1
ATOM 703 C CA . SER A 1 91 ? -1.508 8.719 17.987 1.00 45.59 91 SER A CA 1
ATOM 704 C C . SER A 1 91 ? -2.865 9.288 18.382 1.00 45.59 91 SER A C 1
ATOM 706 O O . SER A 1 91 ? -3.898 8.893 17.798 1.00 45.59 91 SER A O 1
#